Protein AF-A0A8X6S815-F1 (afdb_monomer_lite)

Sequence (76 aa):
MGGSFPIMWWPALKIVHGKPRHSQSHGSVERTNQDSENMLCTWIQDNKSDHWSEGLHFVQFMKNRAHHSGIRRTPN

Structure (mmCIF, N/CA/C/O backbone):
data_AF-A0A8X6S815-F1
#
_entry.id   AF-A0A8X6S815-F1
#
loop_
_atom_site.group_PDB
_atom_site.id
_atom_site.type_symbol
_atom_site.label_atom_id
_atom_site.label_alt_id
_atom_site.label_comp_id
_atom_site.label_asym_id
_atom_site.label_entity_id
_atom_site.label_seq_id
_atom_site.pdbx_PDB_ins_code
_atom_site.Cartn_x
_atom_site.Cartn_y
_atom_site.Cartn_z
_atom_site.occupancy
_atom_site.B_iso_or_equiv
_atom_site.auth_seq_id
_atom_site.auth_comp_id
_atom_site.auth_asym_id
_atom_site.auth_atom_id
_atom_site.pdbx_PDB_model_num
ATOM 1 N N . MET A 1 1 ? 23.212 -18.254 13.444 1.00 35.00 1 MET A N 1
ATOM 2 C CA . MET A 1 1 ? 22.920 -19.478 12.667 1.00 35.00 1 MET A CA 1
ATOM 3 C C . MET A 1 1 ? 21.711 -19.175 11.795 1.00 35.00 1 MET A C 1
ATOM 5 O O . MET A 1 1 ? 20.677 -18.817 12.339 1.00 35.00 1 MET A O 1
ATOM 9 N N . GLY A 1 2 ? 21.889 -19.144 10.471 1.00 39.34 2 GLY A N 1
ATOM 10 C CA . GLY A 1 2 ? 20.870 -18.694 9.517 1.00 39.34 2 GLY A CA 1
ATOM 11 C C . GLY A 1 2 ? 19.881 -19.805 9.174 1.00 39.34 2 GLY A C 1
ATOM 12 O O . GLY A 1 2 ? 20.294 -20.897 8.789 1.00 39.34 2 GLY A O 1
ATOM 13 N N . GLY A 1 3 ? 18.586 -19.529 9.325 1.00 45.16 3 GLY A N 1
ATOM 14 C CA . GLY A 1 3 ? 17.520 -20.437 8.914 1.00 45.16 3 GLY A CA 1
ATOM 15 C C . GLY A 1 3 ? 17.435 -20.510 7.391 1.00 45.16 3 GLY A C 1
ATOM 16 O O . GLY A 1 3 ? 17.127 -19.516 6.738 1.00 45.16 3 GLY A O 1
ATOM 17 N N . SER A 1 4 ? 17.722 -21.682 6.824 1.00 54.69 4 SER A N 1
ATOM 18 C CA . SER A 1 4 ? 17.395 -21.991 5.431 1.00 54.69 4 SER A CA 1
ATOM 19 C C . SER A 1 4 ? 15.903 -22.284 5.324 1.00 54.69 4 SER A C 1
ATOM 21 O O . SER A 1 4 ? 15.421 -23.261 5.892 1.00 54.69 4 SER A O 1
ATOM 23 N N . PHE A 1 5 ? 15.174 -21.457 4.577 1.00 59.25 5 PHE A N 1
ATOM 24 C CA . PHE A 1 5 ? 13.845 -21.815 4.089 1.00 59.25 5 PHE A CA 1
ATOM 25 C C . PHE A 1 5 ? 13.998 -22.896 3.004 1.00 59.25 5 PHE A C 1
ATOM 27 O O . PHE A 1 5 ? 14.839 -22.737 2.114 1.00 59.25 5 PHE A O 1
ATOM 34 N N . PRO A 1 6 ? 13.240 -24.005 3.045 1.00 58.44 6 PRO A N 1
ATOM 35 C CA . PRO A 1 6 ? 13.415 -25.080 2.083 1.00 58.44 6 PRO A CA 1
ATOM 36 C C . PRO A 1 6 ? 12.860 -24.648 0.720 1.00 58.44 6 PRO A C 1
ATOM 38 O O . PRO A 1 6 ? 11.659 -24.469 0.543 1.00 58.44 6 PRO A O 1
ATOM 41 N N . ILE A 1 7 ? 13.747 -24.555 -0.272 1.00 58.97 7 ILE A N 1
ATOM 42 C CA . ILE A 1 7 ? 13.472 -24.266 -1.699 1.00 58.97 7 ILE A CA 1
ATOM 43 C C . ILE A 1 7 ? 12.546 -25.334 -2.340 1.00 58.97 7 ILE A C 1
ATOM 45 O O . ILE A 1 7 ? 12.087 -25.198 -3.470 1.00 58.97 7 ILE A O 1
ATOM 49 N N . MET A 1 8 ? 12.216 -26.395 -1.598 1.00 59.69 8 MET A N 1
ATOM 50 C CA . MET A 1 8 ? 11.451 -27.563 -2.037 1.00 59.69 8 MET A CA 1
ATOM 51 C C . MET A 1 8 ? 10.048 -27.237 -2.577 1.00 59.69 8 MET A C 1
ATOM 53 O O . MET A 1 8 ? 9.537 -27.981 -3.406 1.00 59.69 8 MET A O 1
ATOM 57 N N . TRP A 1 9 ? 9.421 -26.138 -2.146 1.00 64.62 9 TRP A N 1
ATOM 58 C CA . TRP A 1 9 ? 8.083 -25.744 -2.619 1.00 64.62 9 TRP A CA 1
ATOM 59 C C . TRP A 1 9 ? 8.100 -24.841 -3.854 1.00 64.62 9 TRP A C 1
ATOM 61 O O . TRP A 1 9 ? 7.052 -24.586 -4.440 1.00 64.62 9 TRP A O 1
ATOM 71 N N . TRP A 1 10 ? 9.276 -24.379 -4.282 1.00 73.00 10 TRP A N 1
ATOM 72 C CA . TRP A 1 10 ? 9.404 -23.531 -5.462 1.00 73.00 10 TRP A CA 1
ATOM 73 C C . TRP A 1 10 ? 10.674 -23.901 -6.234 1.00 73.00 10 TRP A C 1
ATOM 75 O O . TRP A 1 10 ? 11.677 -23.189 -6.161 1.00 73.00 10 TRP A O 1
ATOM 85 N N . PRO A 1 11 ? 10.649 -25.009 -7.001 1.00 75.94 11 PRO A N 1
ATOM 86 C CA . PRO A 1 11 ? 11.843 -25.556 -7.652 1.00 75.94 11 PRO A CA 1
ATOM 87 C C . PRO A 1 11 ? 12.547 -24.568 -8.595 1.00 75.94 11 PRO A C 1
ATOM 89 O O . PRO A 1 11 ? 13.744 -24.680 -8.834 1.00 75.94 11 PRO A O 1
ATOM 92 N N . ALA A 1 12 ? 11.810 -23.581 -9.117 1.00 81.50 12 ALA A N 1
ATOM 93 C CA . ALA A 1 12 ? 12.322 -22.533 -9.999 1.00 81.50 12 ALA A CA 1
ATOM 94 C C . ALA A 1 12 ? 12.742 -21.234 -9.271 1.00 81.50 12 ALA A C 1
ATOM 96 O O . ALA A 1 12 ? 13.058 -20.242 -9.930 1.00 81.50 12 ALA A O 1
ATOM 97 N N . LEU A 1 13 ? 12.712 -21.185 -7.932 1.00 81.38 13 LEU A N 1
ATOM 98 C CA . LEU A 1 13 ? 13.003 -19.965 -7.178 1.00 81.38 13 LEU A CA 1
ATOM 99 C C . LEU A 1 13 ? 14.498 -19.658 -7.244 1.00 81.38 13 LEU A C 1
ATOM 101 O O . LEU A 1 13 ? 15.322 -20.339 -6.636 1.00 81.38 13 LEU A O 1
ATOM 105 N N . LYS A 1 14 ? 14.847 -18.588 -7.955 1.00 83.31 14 LYS A N 1
ATOM 106 C CA . LYS A 1 14 ? 16.214 -18.079 -8.027 1.00 83.31 14 LYS A CA 1
ATOM 107 C C . LYS A 1 14 ? 16.354 -16.846 -7.141 1.00 83.31 14 LYS A C 1
ATOM 109 O O . LYS A 1 14 ? 15.867 -15.774 -7.488 1.00 83.31 14 LYS A O 1
ATOM 114 N N . ILE A 1 15 ? 17.063 -16.985 -6.021 1.00 81.56 15 ILE A N 1
ATOM 115 C CA . ILE A 1 15 ? 17.451 -15.841 -5.186 1.00 81.56 15 ILE A CA 1
ATOM 116 C C . ILE A 1 15 ? 18.582 -15.094 -5.902 1.00 81.56 15 ILE A C 1
ATOM 118 O O . ILE A 1 15 ? 19.696 -15.603 -6.038 1.00 81.56 15 ILE A O 1
ATOM 122 N N . VAL A 1 16 ? 18.293 -13.889 -6.389 1.00 80.12 16 VAL A N 1
ATOM 123 C CA . VAL A 1 16 ? 19.285 -13.020 -7.032 1.00 80.12 16 VAL A CA 1
ATOM 124 C C . VAL A 1 16 ? 19.838 -12.055 -5.987 1.00 80.12 16 VAL A C 1
ATOM 126 O O . VAL A 1 16 ? 19.146 -11.143 -5.544 1.00 80.12 16 VAL A O 1
ATOM 129 N N . HIS A 1 17 ? 21.099 -12.245 -5.601 1.00 74.44 17 HIS A N 1
ATOM 130 C CA . HIS A 1 17 ? 21.813 -11.306 -4.738 1.00 74.44 17 HIS A CA 1
ATOM 131 C C . HIS A 1 17 ? 22.234 -10.094 -5.580 1.00 74.44 17 HIS A C 1
ATOM 133 O O . HIS A 1 17 ? 23.140 -10.189 -6.410 1.00 74.44 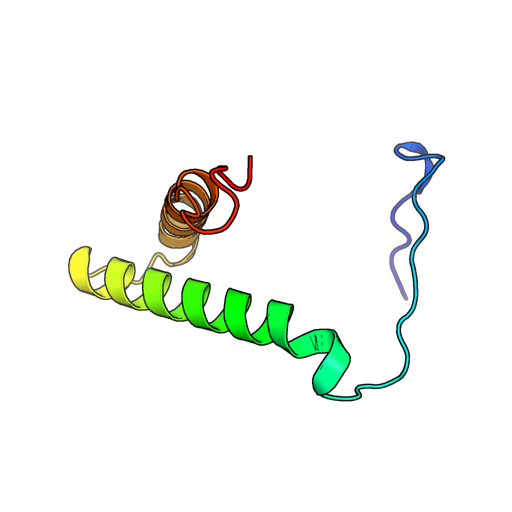17 HIS A O 1
ATOM 139 N N . GLY A 1 18 ? 21.529 -8.971 -5.425 1.00 66.31 18 GLY A N 1
ATOM 140 C CA . GLY A 1 18 ? 21.888 -7.709 -6.075 1.00 66.31 18 GLY A CA 1
ATOM 141 C C . GLY A 1 18 ? 23.267 -7.199 -5.630 1.00 66.31 18 GLY A C 1
ATOM 142 O O . GLY A 1 18 ? 23.784 -7.596 -4.586 1.00 66.31 18 GLY A O 1
ATOM 143 N N . LYS A 1 19 ? 23.880 -6.308 -6.420 1.00 72.69 19 LYS A N 1
ATOM 144 C CA . LYS A 1 19 ? 25.132 -5.636 -6.025 1.00 72.69 19 LYS A CA 1
ATOM 145 C C . LYS A 1 19 ? 24.912 -4.775 -4.764 1.00 72.69 19 LYS A C 1
ATOM 147 O O . LYS A 1 19 ? 23.821 -4.222 -4.612 1.00 72.69 19 LYS A O 1
ATOM 152 N N . PRO A 1 20 ? 25.932 -4.609 -3.896 1.00 62.94 20 PRO A N 1
ATOM 153 C CA . PRO A 1 20 ? 25.886 -3.668 -2.778 1.00 62.94 20 PRO A CA 1
ATOM 154 C C . PRO A 1 20 ? 25.430 -2.283 -3.252 1.00 62.94 20 PRO A C 1
ATOM 156 O O . PRO A 1 20 ? 25.878 -1.808 -4.294 1.00 62.94 20 PRO A O 1
ATOM 159 N N . ARG A 1 21 ? 24.486 -1.702 -2.503 1.00 59.34 21 ARG A N 1
ATOM 160 C CA . ARG A 1 21 ? 23.590 -0.596 -2.882 1.00 59.34 21 ARG A CA 1
ATOM 161 C C . ARG A 1 21 ? 24.209 0.447 -3.823 1.00 59.34 21 ARG A C 1
ATOM 163 O O . ARG A 1 21 ? 24.986 1.294 -3.398 1.00 59.34 21 ARG A O 1
ATOM 170 N N . HIS A 1 22 ? 23.730 0.454 -5.066 1.00 52.66 22 HIS A N 1
ATOM 171 C CA . HIS A 1 22 ? 23.631 1.672 -5.868 1.00 52.66 22 HIS A CA 1
ATOM 172 C C . HIS A 1 22 ? 22.165 2.118 -5.840 1.00 52.66 22 HIS A C 1
ATOM 174 O O . HIS A 1 22 ? 21.270 1.349 -6.193 1.00 52.66 22 HIS A O 1
ATOM 180 N N . SER A 1 23 ? 21.911 3.343 -5.387 1.00 57.88 23 SER A N 1
ATOM 181 C CA . SER A 1 23 ? 20.589 3.948 -5.130 1.00 57.88 23 SER A CA 1
ATOM 182 C C . SER A 1 23 ? 19.648 3.972 -6.345 1.00 57.88 23 SER A C 1
ATOM 184 O O . SER A 1 23 ? 18.444 4.176 -6.211 1.00 57.88 23 SER A O 1
ATOM 186 N N . GLN A 1 24 ? 20.169 3.710 -7.542 1.00 57.22 24 GLN A N 1
ATOM 187 C CA . GLN A 1 24 ? 19.409 3.758 -8.785 1.00 57.22 24 GLN A CA 1
ATOM 188 C C . GLN A 1 24 ? 18.611 2.473 -9.073 1.00 57.22 24 GLN A C 1
ATOM 190 O O . GLN A 1 24 ? 17.546 2.553 -9.681 1.00 57.22 24 GLN A O 1
ATOM 195 N N . SER A 1 25 ? 19.072 1.298 -8.616 1.00 59.16 25 SER A N 1
ATOM 196 C CA . SER A 1 25 ? 18.379 0.014 -8.847 1.00 59.16 25 SER A CA 1
ATOM 197 C C . SER A 1 25 ? 17.328 -0.324 -7.789 1.00 59.16 25 SER A C 1
ATOM 199 O O . SER A 1 25 ? 16.573 -1.275 -7.966 1.00 59.16 25 SER A O 1
ATOM 201 N N . HIS A 1 26 ? 17.275 0.443 -6.699 1.00 63.12 26 HIS A N 1
ATOM 202 C CA . HIS A 1 26 ? 16.333 0.216 -5.608 1.00 63.12 26 HIS A CA 1
ATOM 203 C C . HIS A 1 26 ? 15.185 1.223 -5.560 1.00 63.12 26 HIS A C 1
ATOM 205 O O . HIS A 1 26 ? 14.155 0.889 -4.986 1.00 63.12 26 HIS A O 1
ATOM 211 N N . GLY A 1 27 ? 15.276 2.373 -6.245 1.00 73.25 27 GLY A N 1
ATOM 212 C CA . GLY A 1 27 ? 14.341 3.493 -6.059 1.00 73.25 27 GLY A CA 1
ATOM 213 C C . GLY A 1 27 ? 12.849 3.169 -6.215 1.00 73.25 27 GLY A C 1
ATOM 214 O O . GLY A 1 27 ? 12.010 3.912 -5.716 1.00 73.25 27 GLY A O 1
ATOM 215 N N . SER A 1 28 ? 12.486 2.076 -6.894 1.00 77.00 28 SER A N 1
ATOM 216 C CA . SER A 1 28 ? 11.101 1.590 -6.902 1.00 77.00 28 SER A CA 1
ATOM 217 C C . SER A 1 28 ? 10.659 1.072 -5.535 1.00 77.00 28 SER A C 1
ATOM 219 O O . SER A 1 28 ? 9.562 1.396 -5.106 1.00 77.00 28 SER A O 1
ATOM 221 N N . VAL A 1 29 ? 11.502 0.293 -4.857 1.00 79.31 29 VAL A N 1
ATOM 222 C CA . VAL A 1 29 ? 11.237 -0.248 -3.521 1.00 79.31 29 VAL A CA 1
ATOM 223 C C . VAL A 1 29 ? 11.173 0.885 -2.507 1.00 79.31 29 VAL A C 1
ATOM 225 O O . VAL A 1 29 ? 10.222 0.933 -1.738 1.00 79.31 29 VAL A O 1
ATOM 228 N N . GLU A 1 30 ? 12.107 1.844 -2.550 1.00 84.50 30 GLU A N 1
ATOM 229 C CA . GLU A 1 30 ? 12.038 3.007 -1.655 1.00 84.50 30 GLU A CA 1
ATOM 230 C C . GLU A 1 30 ? 10.757 3.828 -1.876 1.00 84.50 30 GLU A C 1
ATOM 232 O O . GLU A 1 30 ? 10.081 4.172 -0.910 1.00 84.50 30 GLU A O 1
ATOM 237 N N . ARG A 1 31 ? 10.361 4.086 -3.133 1.00 86.06 31 ARG A N 1
ATOM 238 C CA . ARG A 1 31 ? 9.100 4.790 -3.434 1.00 86.06 31 ARG A CA 1
ATOM 239 C C . ARG A 1 31 ? 7.869 4.008 -2.980 1.00 86.06 31 ARG A C 1
ATOM 241 O O . ARG A 1 31 ? 6.938 4.601 -2.445 1.00 86.06 31 ARG A O 1
ATOM 248 N N . THR A 1 32 ? 7.849 2.694 -3.193 1.00 84.69 32 THR A N 1
ATOM 249 C CA . THR A 1 32 ? 6.736 1.844 -2.759 1.00 84.69 32 THR A CA 1
ATOM 250 C C . THR A 1 32 ? 6.629 1.808 -1.238 1.00 84.69 32 THR A C 1
ATOM 252 O O . THR A 1 32 ? 5.517 1.897 -0.726 1.00 84.69 32 THR A O 1
ATOM 255 N N . ASN A 1 33 ? 7.755 1.727 -0.528 1.00 87.62 33 ASN A N 1
ATOM 256 C CA . ASN A 1 33 ? 7.778 1.737 0.931 1.00 87.62 33 ASN A CA 1
ATOM 257 C C . ASN A 1 33 ? 7.288 3.076 1.485 1.00 87.62 33 ASN A C 1
ATOM 259 O O . ASN A 1 33 ? 6.413 3.075 2.345 1.00 87.62 33 ASN A O 1
ATOM 263 N N . GLN A 1 34 ? 7.757 4.200 0.932 1.00 90.38 34 GLN A N 1
ATOM 264 C CA . GLN A 1 34 ? 7.307 5.525 1.361 1.00 90.38 34 GLN A CA 1
ATOM 265 C C . GLN A 1 34 ? 5.795 5.709 1.190 1.00 90.38 34 GLN A C 1
ATOM 267 O O . GLN A 1 34 ? 5.133 6.278 2.053 1.00 90.38 34 GLN A O 1
ATOM 272 N N . ASP A 1 35 ? 5.231 5.223 0.084 1.00 89.00 35 ASP A N 1
ATOM 273 C CA . ASP A 1 35 ? 3.792 5.333 -0.152 1.00 89.00 35 ASP A CA 1
ATOM 274 C C . ASP A 1 35 ? 2.985 4.437 0.802 1.00 89.00 35 ASP A C 1
ATOM 276 O O . ASP A 1 35 ? 1.945 4.849 1.309 1.00 89.00 35 ASP A O 1
ATOM 280 N N . SER A 1 36 ? 3.490 3.241 1.121 1.00 88.69 36 SER A N 1
ATOM 281 C CA . SER A 1 36 ? 2.886 2.375 2.142 1.00 88.69 36 SER A CA 1
ATOM 282 C C . SER A 1 36 ? 2.923 3.010 3.537 1.00 88.69 36 SER A C 1
ATOM 284 O O . SER A 1 36 ? 1.932 2.931 4.261 1.00 88.69 36 SER A O 1
ATOM 286 N N . GLU A 1 37 ? 4.023 3.673 3.905 1.00 92.88 37 GLU A N 1
ATOM 287 C CA . GLU A 1 37 ? 4.133 4.428 5.160 1.00 92.88 37 GLU A CA 1
ATOM 288 C C . GLU A 1 37 ? 3.137 5.591 5.209 1.00 92.88 37 GLU A C 1
ATOM 290 O O . GLU A 1 37 ? 2.437 5.759 6.205 1.00 92.88 37 GLU A O 1
ATOM 295 N N . ASN A 1 38 ? 3.005 6.352 4.120 1.00 93.75 38 ASN A N 1
ATOM 296 C CA . ASN A 1 38 ? 2.053 7.460 4.043 1.00 93.75 38 ASN A CA 1
ATOM 297 C C . ASN A 1 38 ? 0.606 6.975 4.202 1.00 93.75 38 ASN A C 1
ATOM 299 O O . ASN A 1 38 ? -0.151 7.541 4.988 1.00 93.75 38 ASN A O 1
ATOM 303 N N . MET A 1 39 ? 0.230 5.901 3.502 1.00 93.00 39 MET A N 1
ATOM 304 C CA . MET A 1 39 ? -1.111 5.318 3.602 1.00 93.00 39 MET A CA 1
ATOM 305 C C . MET A 1 39 ? -1.402 4.776 5.005 1.00 93.00 39 MET A C 1
ATOM 307 O O . MET A 1 39 ? -2.521 4.920 5.499 1.00 93.00 39 MET A O 1
ATOM 311 N N . LEU A 1 40 ? -0.403 4.178 5.660 1.00 94.00 40 LEU A N 1
ATOM 312 C CA . LEU A 1 40 ? -0.530 3.705 7.034 1.00 94.00 40 LEU A CA 1
ATOM 313 C C . LEU A 1 40 ? -0.691 4.873 8.017 1.00 94.00 40 LEU A C 1
ATOM 315 O O . LEU A 1 40 ? -1.555 4.815 8.888 1.00 94.00 40 LEU A O 1
ATOM 319 N N . CYS A 1 41 ? 0.076 5.952 7.846 1.00 93.62 41 CYS A N 1
ATOM 320 C CA . CYS A 1 41 ? -0.061 7.176 8.635 1.00 93.62 41 CYS A CA 1
ATOM 321 C C . CYS A 1 41 ? -1.462 7.788 8.508 1.00 93.62 41 CYS A C 1
ATOM 323 O O . CYS A 1 41 ? -2.062 8.133 9.525 1.00 93.62 41 CYS A O 1
ATOM 325 N N . THR A 1 42 ? -2.009 7.884 7.291 1.00 93.69 42 THR A N 1
ATOM 326 C CA . THR A 1 42 ? -3.387 8.355 7.074 1.00 93.69 42 THR A CA 1
ATOM 327 C C . THR A 1 42 ? -4.399 7.449 7.771 1.00 93.69 42 THR A C 1
ATOM 329 O O . THR A 1 42 ? -5.254 7.938 8.502 1.00 93.69 42 THR A O 1
ATOM 332 N N . TRP A 1 43 ? -4.264 6.125 7.635 1.00 93.81 43 TRP A N 1
ATOM 333 C CA . TRP A 1 43 ? -5.172 5.180 8.288 1.00 93.81 43 TRP A CA 1
ATOM 334 C C . TRP A 1 43 ? -5.142 5.303 9.818 1.00 93.81 43 TRP A C 1
ATOM 336 O O . TRP A 1 43 ? -6.198 5.340 10.447 1.00 93.81 43 TRP A O 1
ATOM 346 N N . ILE A 1 44 ? -3.955 5.417 10.420 1.00 94.50 44 ILE A N 1
ATOM 347 C CA . ILE A 1 44 ? -3.783 5.603 11.871 1.00 94.50 44 ILE A CA 1
ATOM 348 C C . ILE A 1 44 ? -4.479 6.888 12.345 1.00 94.50 44 ILE A C 1
ATOM 350 O O . ILE A 1 44 ? -5.168 6.877 13.368 1.00 94.50 44 ILE A O 1
ATOM 354 N N . GLN A 1 45 ? -4.334 7.987 11.595 1.00 93.19 45 GLN A N 1
ATOM 355 C CA . GLN A 1 45 ? -4.972 9.270 11.911 1.00 93.19 45 GLN A CA 1
ATOM 356 C C . GLN A 1 45 ? -6.501 9.187 11.829 1.00 93.19 45 GLN A C 1
ATOM 358 O O . GLN A 1 45 ? -7.185 9.625 12.756 1.00 93.19 45 GLN A O 1
ATOM 363 N N . ASP A 1 46 ? -7.030 8.579 10.766 1.00 93.88 46 ASP A N 1
ATOM 364 C CA . ASP A 1 46 ? -8.472 8.462 10.533 1.00 93.88 46 ASP A CA 1
ATOM 365 C C . ASP A 1 46 ? -9.152 7.544 11.559 1.00 93.88 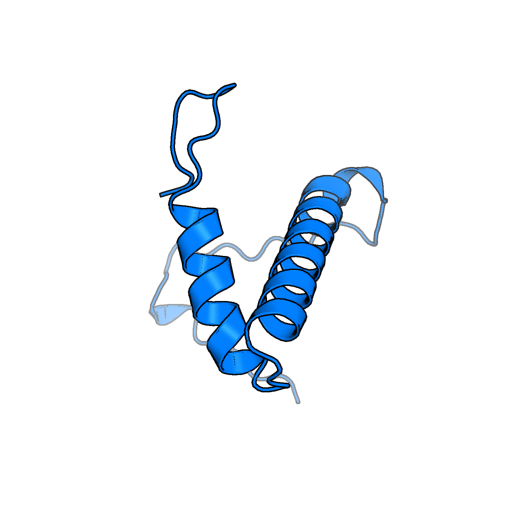46 ASP A C 1
ATOM 367 O O . ASP A 1 46 ? -10.254 7.832 12.031 1.00 93.88 46 ASP A O 1
ATOM 371 N N . ASN A 1 47 ? -8.482 6.454 11.944 1.00 91.25 47 ASN A N 1
ATOM 372 C CA . ASN A 1 47 ? -9.026 5.451 12.862 1.00 91.25 47 ASN A CA 1
ATOM 373 C C . ASN A 1 47 ? -8.701 5.738 14.335 1.00 91.25 47 ASN A C 1
ATOM 375 O O . ASN A 1 47 ? -9.202 5.035 15.211 1.00 91.25 47 ASN A O 1
ATOM 379 N N . LYS A 1 48 ? -7.882 6.764 14.625 1.00 92.94 48 LYS A N 1
ATOM 380 C CA . LYS A 1 48 ? -7.416 7.122 15.981 1.00 92.94 48 LYS A CA 1
ATOM 381 C C . LYS A 1 48 ? -6.883 5.911 16.759 1.00 92.94 48 LYS A C 1
ATOM 383 O O . LYS A 1 48 ? -7.115 5.781 17.959 1.00 92.94 48 LYS A O 1
ATOM 388 N N . SER A 1 49 ? -6.197 5.017 16.056 1.00 87.62 49 SER A N 1
ATOM 389 C CA . SER A 1 49 ? -5.715 3.740 16.573 1.00 87.62 49 SER A CA 1
ATOM 390 C C . SER A 1 49 ? -4.265 3.536 16.161 1.00 87.62 49 SER A C 1
ATOM 392 O O . SER A 1 49 ? -3.878 3.863 15.043 1.00 87.62 49 SER A O 1
ATOM 394 N N . ASP A 1 50 ? -3.467 2.972 17.062 1.00 89.38 50 ASP A N 1
ATOM 395 C CA . ASP A 1 50 ? -2.074 2.594 16.836 1.00 89.38 50 ASP A CA 1
ATOM 396 C C . ASP A 1 50 ? -1.922 1.133 16.374 1.00 89.38 50 ASP A C 1
ATOM 398 O O . ASP A 1 50 ? -0.801 0.627 16.274 1.00 89.38 50 ASP A O 1
ATOM 402 N N . HIS A 1 51 ? -3.032 0.451 16.059 1.00 91.38 51 HIS A N 1
ATOM 403 C CA . HIS A 1 51 ? -3.069 -0.932 15.572 1.00 91.38 51 HIS A CA 1
ATOM 404 C C . HIS A 1 51 ? -2.594 -1.032 14.116 1.00 91.38 51 HIS A C 1
ATOM 406 O O . HIS A 1 51 ? -3.318 -1.415 13.196 1.00 91.38 51 HIS A O 1
ATOM 412 N N . TRP A 1 52 ? -1.327 -0.688 13.901 1.00 91.25 52 TRP A N 1
ATOM 413 C CA . TRP A 1 52 ? -0.681 -0.627 12.596 1.00 91.25 52 TRP A CA 1
ATOM 414 C C . TRP A 1 52 ? -0.739 -1.960 11.841 1.00 91.25 52 TRP A C 1
ATOM 416 O O . TRP A 1 52 ? -0.828 -1.957 10.616 1.00 91.25 52 TRP A O 1
ATOM 426 N N . SER A 1 53 ? -0.737 -3.097 12.543 1.00 91.19 53 SER A N 1
ATOM 427 C CA . SER A 1 53 ? -0.845 -4.421 11.924 1.00 91.19 53 SER A CA 1
ATOM 428 C C . SER A 1 53 ? -2.187 -4.629 11.219 1.00 91.19 53 SER A C 1
ATOM 430 O O . SER A 1 53 ? -2.219 -5.215 10.141 1.00 91.19 53 SER A O 1
ATOM 432 N N . GLU A 1 54 ? -3.283 -4.110 11.777 1.00 91.19 54 GLU A N 1
ATOM 433 C CA . GLU A 1 54 ? -4.598 -4.127 11.125 1.00 91.19 54 GLU A CA 1
ATOM 434 C C . GLU A 1 54 ? -4.625 -3.155 9.943 1.00 91.19 54 GLU A C 1
ATOM 436 O O . GLU A 1 54 ? -5.038 -3.523 8.841 1.00 91.19 54 GLU A O 1
ATOM 441 N N . GLY A 1 55 ? -4.080 -1.950 10.138 1.00 90.31 55 GLY A N 1
ATOM 442 C CA . GLY A 1 55 ? -3.916 -0.949 9.084 1.00 90.31 55 GLY A CA 1
ATOM 443 C C . GLY A 1 55 ? -3.156 -1.472 7.863 1.00 90.31 55 GLY A C 1
ATOM 444 O O . GLY A 1 55 ? -3.552 -1.199 6.730 1.00 90.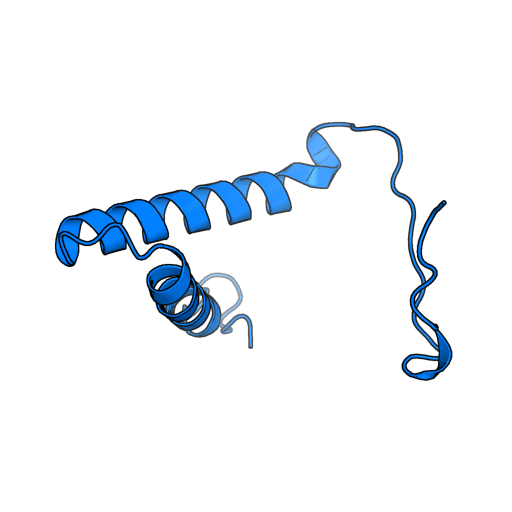31 55 GLY A O 1
ATOM 445 N N . LEU A 1 56 ? -2.122 -2.299 8.057 1.00 92.50 56 LEU A N 1
ATOM 446 C CA . LEU A 1 56 ? -1.362 -2.903 6.957 1.00 92.50 56 LEU A CA 1
ATOM 447 C C . LEU A 1 56 ? -2.227 -3.763 6.027 1.00 92.50 56 LEU A C 1
ATOM 449 O O . LEU A 1 56 ? -2.014 -3.734 4.813 1.00 92.50 56 LEU A O 1
ATOM 453 N N . HIS A 1 57 ? -3.227 -4.483 6.546 1.00 91.50 57 HIS A N 1
ATOM 454 C CA . HIS A 1 57 ? -4.145 -5.254 5.703 1.00 91.50 57 HIS A CA 1
ATOM 455 C C . HIS A 1 57 ? -4.977 -4.341 4.791 1.00 91.50 57 HIS A C 1
ATOM 457 O O . HIS A 1 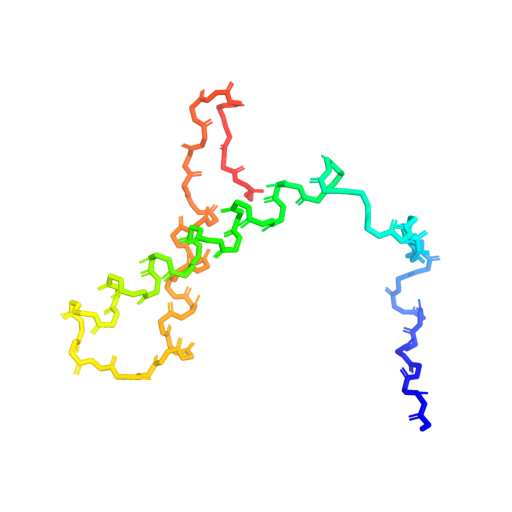57 ? -5.149 -4.641 3.605 1.00 91.50 57 HIS A O 1
ATOM 463 N N . PHE A 1 58 ? -5.430 -3.195 5.307 1.00 89.44 58 PHE A N 1
ATOM 464 C CA . PHE A 1 58 ? -6.148 -2.192 4.518 1.00 89.44 58 PHE A CA 1
ATOM 465 C C . PHE A 1 58 ? -5.242 -1.515 3.488 1.00 89.44 58 PHE A C 1
ATOM 467 O O . PHE A 1 58 ? -5.628 -1.389 2.325 1.00 89.44 58 PHE A O 1
ATOM 474 N N . VAL A 1 59 ? -4.022 -1.131 3.876 1.00 90.38 59 VAL A N 1
ATOM 475 C CA . VAL A 1 59 ? -3.030 -0.533 2.968 1.00 90.38 59 VAL A CA 1
ATOM 476 C C . VAL A 1 59 ? -2.714 -1.485 1.816 1.00 90.38 59 VAL A C 1
ATOM 478 O O . VAL A 1 59 ? -2.783 -1.086 0.651 1.00 90.38 59 VAL A O 1
ATOM 481 N N . GLN A 1 60 ? -2.454 -2.760 2.115 1.00 90.62 60 GLN A N 1
ATOM 482 C CA . GLN A 1 60 ? -2.187 -3.782 1.105 1.00 90.62 60 GLN A CA 1
ATOM 483 C C . GLN A 1 60 ? -3.376 -3.971 0.154 1.00 90.62 60 GLN A C 1
ATOM 485 O O . GLN A 1 60 ? -3.191 -4.072 -1.061 1.00 90.62 60 GLN A O 1
ATOM 490 N N . PHE A 1 61 ? -4.599 -3.995 0.687 1.00 89.25 61 PHE A N 1
ATOM 491 C CA . PHE A 1 61 ? -5.815 -4.110 -0.114 1.00 89.25 61 PHE A CA 1
ATOM 492 C C . PHE A 1 61 ? -6.003 -2.915 -1.054 1.00 89.25 61 PHE A C 1
ATOM 494 O O . PHE A 1 61 ? -6.244 -3.102 -2.249 1.00 89.25 61 PHE A O 1
ATOM 501 N N . MET A 1 62 ? -5.851 -1.691 -0.542 1.00 88.88 62 MET A N 1
ATOM 502 C CA . MET A 1 62 ? -5.965 -0.468 -1.338 1.00 88.88 62 MET A CA 1
ATOM 503 C C . MET A 1 62 ? -4.914 -0.428 -2.451 1.00 88.88 62 MET A C 1
ATOM 505 O O . MET A 1 62 ? -5.252 -0.184 -3.608 1.00 88.88 62 MET A O 1
ATOM 509 N N . LYS A 1 63 ? -3.657 -0.756 -2.127 1.00 85.69 63 LYS A N 1
ATOM 510 C CA . LYS A 1 63 ? -2.553 -0.843 -3.091 1.00 85.69 63 LYS A CA 1
ATOM 511 C C . LYS A 1 63 ? -2.826 -1.830 -4.217 1.00 85.69 63 LYS A C 1
ATOM 513 O O . LYS A 1 63 ? -2.650 -1.494 -5.384 1.00 85.69 63 LYS A O 1
ATOM 518 N N . ASN A 1 64 ? -3.297 -3.025 -3.877 1.00 86.69 64 ASN A N 1
ATOM 519 C CA . ASN A 1 64 ? -3.522 -4.091 -4.850 1.00 86.69 64 ASN A CA 1
ATOM 520 C C . ASN A 1 64 ? -4.726 -3.844 -5.765 1.00 86.69 64 ASN A C 1
ATOM 522 O O . ASN A 1 64 ? -4.796 -4.413 -6.853 1.00 86.69 64 ASN A O 1
ATOM 526 N N . ARG A 1 65 ? -5.671 -2.994 -5.348 1.00 85.62 65 ARG A N 1
ATOM 527 C CA . ARG A 1 65 ? -6.837 -2.607 -6.158 1.00 85.62 65 ARG A CA 1
ATOM 528 C C . ARG A 1 65 ? -6.661 -1.277 -6.884 1.00 85.62 65 ARG A C 1
ATOM 530 O O . ARG A 1 65 ? -7.506 -0.931 -7.708 1.00 85.62 65 ARG A O 1
ATOM 537 N N . ALA A 1 66 ? -5.592 -0.536 -6.602 1.00 85.06 66 ALA A N 1
ATOM 538 C CA . ALA A 1 66 ? -5.327 0.740 -7.243 1.00 85.06 66 ALA A CA 1
ATOM 539 C C . ALA A 1 66 ? -5.052 0.531 -8.737 1.00 85.06 66 ALA A C 1
ATOM 541 O O . ALA A 1 66 ? -4.070 -0.096 -9.133 1.00 85.06 66 ALA A O 1
ATOM 542 N N . HIS A 1 67 ? -5.930 1.060 -9.585 1.00 85.31 67 HIS A N 1
ATOM 543 C CA . HIS A 1 67 ? -5.741 0.994 -11.025 1.00 85.31 67 HIS A CA 1
ATOM 544 C C . HIS A 1 67 ? -4.643 1.972 -11.453 1.00 85.31 67 HIS A C 1
ATOM 546 O O . HIS A 1 67 ? -4.785 3.190 -11.317 1.00 85.31 67 HIS A O 1
ATOM 552 N N . HIS A 1 68 ? -3.560 1.449 -12.022 1.00 83.31 68 HIS A N 1
ATOM 553 C CA . HIS A 1 6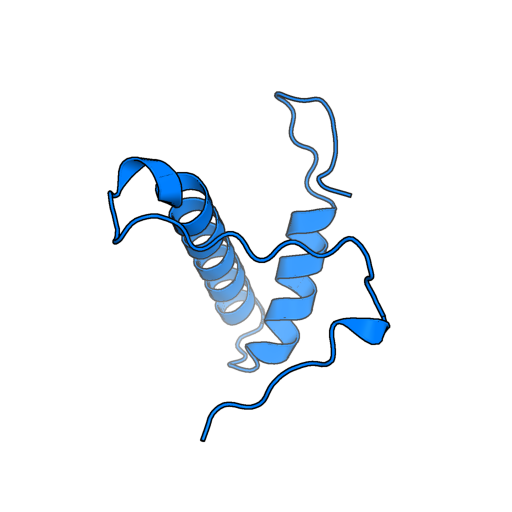8 ? -2.493 2.275 -12.559 1.00 83.31 68 HIS A CA 1
ATOM 554 C C . HIS A 1 68 ? -2.842 2.718 -13.984 1.00 83.31 68 HIS A C 1
ATOM 556 O O . HIS A 1 68 ? -2.780 1.939 -14.937 1.00 83.31 68 HIS A O 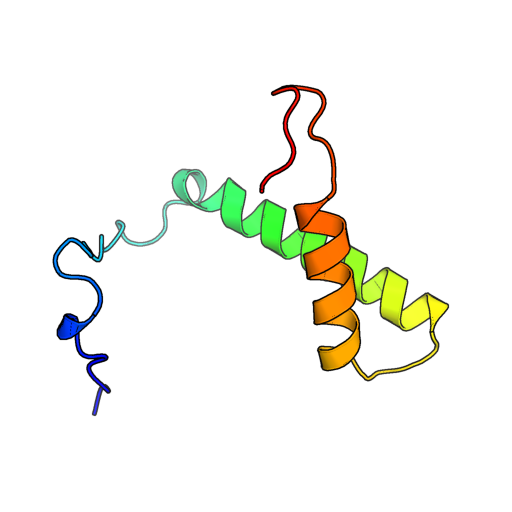1
ATOM 562 N N . SER A 1 69 ? -3.208 3.992 -14.140 1.00 81.31 69 SER A N 1
ATOM 563 C CA . SER A 1 69 ? -3.684 4.571 -15.406 1.00 81.31 69 SER A CA 1
ATOM 564 C C . SER A 1 69 ? -2.664 4.498 -16.547 1.00 81.31 69 SER A C 1
ATOM 566 O O . SER A 1 69 ? -3.064 4.309 -17.695 1.00 81.31 69 SER A O 1
ATOM 568 N N . GLY A 1 70 ? -1.365 4.578 -16.240 1.00 81.38 70 GLY A N 1
ATOM 569 C CA . GLY A 1 70 ? -0.286 4.520 -17.233 1.00 81.38 70 GLY A CA 1
ATOM 570 C C . GLY A 1 70 ? -0.143 3.159 -17.921 1.00 81.38 70 GLY A C 1
ATOM 571 O O . GLY A 1 70 ? 0.126 3.106 -19.116 1.00 81.38 70 GLY A O 1
ATOM 572 N N . ILE A 1 71 ? -0.384 2.062 -17.195 1.00 85.25 71 ILE A N 1
ATOM 573 C CA . ILE A 1 71 ? -0.310 0.685 -17.729 1.00 85.25 71 ILE A CA 1
ATOM 574 C C . ILE A 1 71 ? -1.693 0.044 -17.913 1.00 85.25 71 ILE A C 1
ATOM 576 O O . ILE A 1 71 ? -1.788 -1.082 -18.394 1.00 85.25 71 ILE A O 1
ATOM 580 N N . ARG A 1 72 ? -2.763 0.757 -17.532 1.00 82.25 72 ARG A N 1
ATOM 581 C CA . ARG A 1 72 ? -4.169 0.319 -17.575 1.00 82.25 72 ARG A CA 1
ATOM 582 C C . ARG A 1 72 ? -4.418 -1.035 -16.901 1.00 82.25 72 ARG A C 1
ATOM 584 O O . ARG A 1 72 ? -5.159 -1.871 -17.418 1.00 82.25 72 ARG A O 1
ATOM 591 N N . ARG A 1 73 ? -3.758 -1.274 -15.768 1.00 83.38 73 ARG A N 1
ATOM 592 C CA . ARG A 1 73 ? -3.897 -2.504 -14.977 1.00 83.38 73 ARG A CA 1
ATOM 593 C C . ARG A 1 73 ? -3.873 -2.196 -13.489 1.00 83.38 73 ARG A C 1
ATOM 595 O O . ARG A 1 73 ? -3.298 -1.197 -13.057 1.00 83.38 73 ARG A O 1
ATOM 602 N N . THR A 1 74 ? -4.488 -3.079 -12.719 1.00 81.94 74 THR A N 1
ATOM 603 C CA . THR A 1 74 ? -4.218 -3.235 -11.291 1.00 81.94 74 THR A CA 1
ATOM 604 C C . THR A 1 74 ? -2.954 -4.080 -11.097 1.00 81.94 74 THR A C 1
ATOM 606 O O . THR A 1 74 ? -2.601 -4.843 -11.996 1.00 81.94 74 THR A O 1
ATOM 609 N N . PRO A 1 75 ? -2.243 -3.942 -9.966 1.00 81.06 75 PRO A N 1
ATOM 610 C CA . PRO A 1 75 ? -1.078 -4.776 -9.664 1.00 81.06 75 PRO A CA 1
ATOM 611 C C . PRO A 1 75 ? -1.374 -6.283 -9.613 1.00 81.06 75 PRO A C 1
ATOM 613 O O . PRO A 1 75 ? -0.485 -7.072 -9.927 1.00 81.06 75 PRO A O 1
ATOM 616 N N . ASN A 1 76 ? -2.602 -6.655 -9.228 1.00 65.69 76 ASN A N 1
ATOM 617 C CA . ASN A 1 76 ? -3.128 -8.024 -9.255 1.00 65.69 76 ASN A CA 1
ATOM 618 C C . ASN A 1 76 ? -3.884 -8.326 -10.550 1.00 65.69 76 ASN A C 1
ATOM 620 O O . ASN A 1 76 ? -4.573 -7.399 -11.051 1.00 65.69 76 ASN A O 1
#

Secondary structure (DSSP, 8-state):
---PPPGGG-TT-----PPS--TTTTHHHHHHHHHHHHHHHHHHHHHT---HHHHHHHHHHHHHH--BTTTTB---

Foldseek 3Di:
DDDDDDCVVPVPDDDDDDDDDDPPVCVVVVVVVVVLVVQLVVVCVVVVDPPSVVSSVVSVVCQQPDQDPVVRDGPD

InterPro domains:
  IPR012337 Ribonuclease H-like superfamily [SSF53098] (13-75)
  IPR036397 Ribonuclease H superfamily [G3DSA:3.30.420.10] (10-76)

pLDDT: mean 79.44, std 14.33, range [35.0, 94.5]

Organism: Trichonephila clavipes (NCBI:txid2585209)

Radius of gyration: 16.86 Å; chains: 1; bounding box: 35×37×35 Å